Protein AF-A0A4Q1SHA8-F1 (afdb_monomer)

Nearest PDB structures (foldseek):
  6lk7-assembly2_D  TM=7.347E-01  e=1.024E+00  Pseudomonas sp. Os17
  8t1t-assembly1_D  TM=5.951E-01  e=2.054E+00  Shewanella oneidensis MR-1
  7ltc-assembly1_B  TM=4.962E-01  e=4.674E+00  Shewanella oneidensis MR-1

Structure (mmCIF, N/CA/C/O backbone):
data_AF-A0A4Q1SHA8-F1
#
_entry.id   AF-A0A4Q1SHA8-F1
#
loop_
_atom_site.group_PDB
_atom_site.id
_atom_site.type_symbol
_atom_site.label_atom_id
_atom_site.label_alt_id
_atom_site.label_comp_id
_atom_site.label_asym_id
_atom_site.label_entity_id
_atom_site.label_seq_id
_atom_site.pdbx_PDB_ins_code
_atom_site.Cartn_x
_atom_site.Cartn_y
_atom_site.Cartn_z
_atom_site.occupancy
_atom_site.B_iso_or_equiv
_atom_site.auth_seq_id
_atom_site.auth_comp_id
_atom_site.auth_asym_id
_atom_site.auth_atom_id
_atom_site.pdbx_PDB_model_num
ATOM 1 N N . MET A 1 1 ? -14.217 -13.564 -1.308 1.00 62.38 1 MET A N 1
ATOM 2 C CA . MET A 1 1 ? -12.926 -12.878 -1.502 1.00 62.38 1 MET A CA 1
ATOM 3 C C . MET A 1 1 ? -12.564 -12.139 -0.233 1.00 62.38 1 MET A C 1
ATOM 5 O O . MET A 1 1 ? -13.359 -11.324 0.229 1.00 62.38 1 MET A O 1
ATOM 9 N N . SER A 1 2 ? -11.401 -12.450 0.326 1.00 83.44 2 SER A N 1
ATOM 10 C CA . SER A 1 2 ? -10.790 -11.742 1.452 1.00 83.44 2 SER A CA 1
ATOM 11 C C . SER A 1 2 ? -10.300 -10.346 1.036 1.00 83.44 2 SER A C 1
ATOM 13 O O . SER A 1 2 ? -10.105 -10.071 -0.151 1.00 83.44 2 SER A O 1
ATOM 15 N N . GLN A 1 3 ? -10.090 -9.449 2.005 1.00 79.62 3 GLN A N 1
ATOM 16 C CA . GLN A 1 3 ? -9.490 -8.129 1.753 1.00 79.62 3 GLN A CA 1
ATOM 17 C C . GLN A 1 3 ? -8.089 -8.252 1.131 1.00 79.62 3 GLN A C 1
ATOM 19 O O . GLN A 1 3 ? -7.758 -7.495 0.221 1.00 79.62 3 GLN A O 1
ATOM 24 N N . PHE A 1 4 ? -7.312 -9.260 1.543 1.00 79.94 4 PHE A N 1
ATOM 25 C CA . PHE A 1 4 ? -5.997 -9.543 0.972 1.00 79.94 4 PHE A CA 1
ATOM 26 C C . PHE A 1 4 ? -6.074 -9.928 -0.511 1.00 79.94 4 PHE A C 1
ATOM 28 O O . PHE A 1 4 ? -5.325 -9.389 -1.317 1.00 79.94 4 PHE A O 1
ATOM 35 N N . GLU A 1 5 ? -7.012 -10.794 -0.908 1.00 82.31 5 GLU A N 1
ATOM 36 C CA . GLU A 1 5 ? -7.193 -11.158 -2.323 1.00 82.31 5 GLU A CA 1
ATOM 37 C C . GLU A 1 5 ? -7.595 -9.955 -3.182 1.00 82.31 5 GLU A C 1
ATOM 39 O O . GLU A 1 5 ? -7.131 -9.829 -4.314 1.00 82.31 5 GLU A O 1
ATO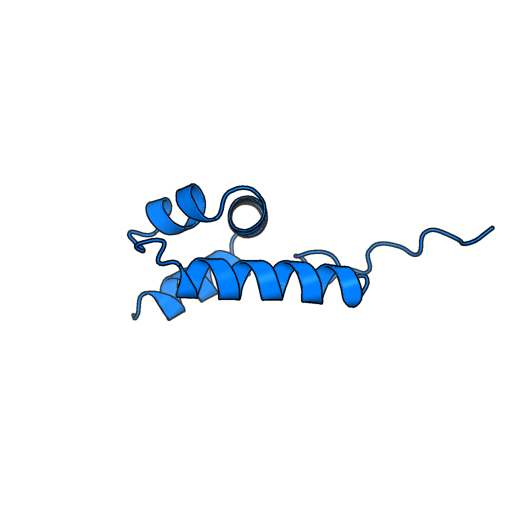M 44 N N . LYS A 1 6 ? -8.436 -9.054 -2.654 1.00 85.06 6 LYS A N 1
ATOM 45 C CA . LYS A 1 6 ? -8.806 -7.812 -3.352 1.00 85.06 6 LYS A CA 1
ATOM 46 C C . LYS A 1 6 ? -7.599 -6.897 -3.534 1.00 85.06 6 LYS A C 1
ATOM 48 O O . LYS A 1 6 ? -7.383 -6.410 -4.641 1.00 85.06 6 LYS A O 1
ATOM 53 N N . LEU A 1 7 ? -6.815 -6.699 -2.473 1.00 85.50 7 LEU A N 1
ATOM 54 C CA . LEU A 1 7 ? -5.583 -5.916 -2.514 1.00 85.50 7 LEU A CA 1
ATOM 55 C C . LEU A 1 7 ? -4.598 -6.507 -3.524 1.00 85.50 7 LEU A C 1
ATOM 57 O O . LEU A 1 7 ? -4.152 -5.806 -4.425 1.00 85.50 7 LEU A O 1
ATOM 61 N N . TYR A 1 8 ? -4.323 -7.806 -3.423 1.00 84.44 8 TYR A N 1
ATOM 62 C CA . TYR A 1 8 ? -3.406 -8.514 -4.309 1.00 84.44 8 TYR A CA 1
ATOM 63 C C . TYR A 1 8 ? -3.841 -8.418 -5.775 1.00 84.44 8 TYR A C 1
ATOM 65 O O . TYR A 1 8 ? -3.055 -8.027 -6.636 1.00 84.44 8 TYR A O 1
ATOM 73 N N . HIS A 1 9 ? -5.117 -8.683 -6.062 1.00 87.75 9 HIS A N 1
ATOM 74 C CA . HIS A 1 9 ? -5.656 -8.558 -7.413 1.00 87.75 9 HIS A CA 1
ATOM 75 C C . HIS A 1 9 ? -5.527 -7.125 -7.947 1.00 87.75 9 HIS A C 1
ATOM 77 O O . HIS A 1 9 ? -5.135 -6.927 -9.099 1.00 87.75 9 HIS A O 1
ATOM 83 N N . LYS A 1 10 ? -5.832 -6.113 -7.123 1.00 86.75 10 LYS A N 1
ATOM 84 C CA . LYS A 1 10 ? -5.714 -4.698 -7.500 1.00 86.75 10 LYS A CA 1
ATOM 85 C C . LYS A 1 10 ? -4.259 -4.331 -7.802 1.00 86.75 10 LYS A C 1
ATOM 87 O O . LYS A 1 10 ? -3.995 -3.784 -8.863 1.00 86.75 10 LYS A O 1
ATOM 92 N N . VAL A 1 11 ? -3.313 -4.722 -6.947 1.00 86.50 11 VAL A N 1
ATOM 93 C CA . VAL A 1 11 ? -1.872 -4.488 -7.153 1.00 86.50 11 VAL A CA 1
ATOM 94 C C . VAL A 1 11 ? -1.362 -5.130 -8.443 1.00 86.50 11 VAL A C 1
ATOM 96 O O . VAL A 1 11 ? -0.534 -4.532 -9.125 1.00 86.50 11 VAL A O 1
ATOM 99 N N . LEU A 1 12 ? -1.836 -6.327 -8.798 1.00 83.88 12 LEU A N 1
ATOM 100 C CA . LEU A 1 12 ? -1.406 -7.010 -10.022 1.00 83.88 12 LEU A CA 1
ATOM 101 C C . LEU A 1 12 ? -1.986 -6.397 -11.300 1.00 83.88 12 LEU A C 1
ATOM 103 O O . LEU A 1 12 ? -1.311 -6.383 -12.327 1.00 83.88 12 LEU A O 1
ATOM 107 N N . THR A 1 13 ? -3.228 -5.918 -11.248 1.00 86.69 13 THR A N 1
ATOM 108 C CA . THR A 1 13 ? -3.972 -5.476 -12.440 1.00 86.69 13 THR A CA 1
ATOM 109 C C . THR A 1 13 ? -3.943 -3.967 -12.666 1.00 86.69 13 THR A C 1
ATOM 111 O O . THR A 1 13 ? -4.279 -3.516 -13.758 1.00 86.69 13 THR A O 1
ATOM 114 N N . ASP A 1 14 ? -3.525 -3.185 -11.670 1.00 86.12 14 ASP A N 1
ATOM 115 C CA . ASP A 1 14 ? -3.600 -1.727 -11.684 1.00 86.12 14 ASP A CA 1
ATOM 116 C C . ASP A 1 14 ? -2.244 -1.111 -11.298 1.00 86.12 14 ASP A C 1
ATOM 118 O O . ASP A 1 14 ? -1.884 -0.976 -10.126 1.00 86.12 14 ASP A O 1
ATOM 122 N N . ALA A 1 15 ? -1.460 -0.749 -12.319 1.00 83.94 15 ALA A N 1
ATOM 123 C CA . ALA A 1 15 ? -0.142 -0.142 -12.137 1.00 83.94 15 ALA A CA 1
ATOM 124 C C . ALA A 1 15 ? -0.214 1.224 -11.433 1.00 83.94 15 ALA A C 1
ATOM 126 O O . ALA A 1 15 ? 0.691 1.566 -10.670 1.00 83.94 15 ALA A O 1
ATOM 127 N N . HIS A 1 16 ? -1.295 1.983 -11.648 1.00 86.19 16 HIS A N 1
ATOM 128 C CA . HIS A 1 16 ? -1.515 3.256 -10.966 1.00 86.19 16 HIS A CA 1
ATOM 129 C C . HIS A 1 16 ? -1.768 3.026 -9.477 1.00 86.19 16 HIS A C 1
ATOM 131 O O . HIS A 1 16 ? -1.121 3.651 -8.642 1.00 86.19 16 HIS A O 1
ATOM 137 N N . PHE A 1 17 ? -2.648 2.081 -9.141 1.00 89.44 17 PHE A N 1
ATOM 138 C CA . PHE A 1 17 ? -2.906 1.703 -7.755 1.00 89.44 17 PHE A CA 1
ATOM 139 C C . PHE A 1 17 ? -1.638 1.239 -7.045 1.00 89.44 17 PHE A C 1
ATOM 141 O O . PHE A 1 17 ? -1.401 1.610 -5.905 1.00 89.44 17 PHE A O 1
ATOM 148 N N . ARG A 1 18 ? -0.799 0.442 -7.709 1.00 86.12 18 ARG A N 1
ATOM 149 C CA . ARG A 1 18 ? 0.464 -0.023 -7.134 1.00 86.12 18 ARG A CA 1
ATOM 150 C C . ARG A 1 18 ? 1.416 1.128 -6.806 1.00 86.12 18 ARG A C 1
ATOM 152 O O . ARG A 1 18 ? 2.063 1.085 -5.766 1.00 86.12 18 ARG A O 1
ATOM 159 N N . LYS A 1 19 ? 1.483 2.149 -7.662 1.00 84.25 19 LYS A N 1
ATOM 160 C CA . LYS A 1 19 ? 2.251 3.366 -7.385 1.00 84.25 19 LYS A CA 1
ATOM 161 C C . LYS A 1 19 ? 1.647 4.150 -6.214 1.00 84.25 19 LYS A C 1
ATOM 163 O O . LYS A 1 19 ? 2.369 4.513 -5.294 1.00 84.25 19 LYS A O 1
ATOM 168 N N . GLU A 1 20 ? 0.328 4.327 -6.207 1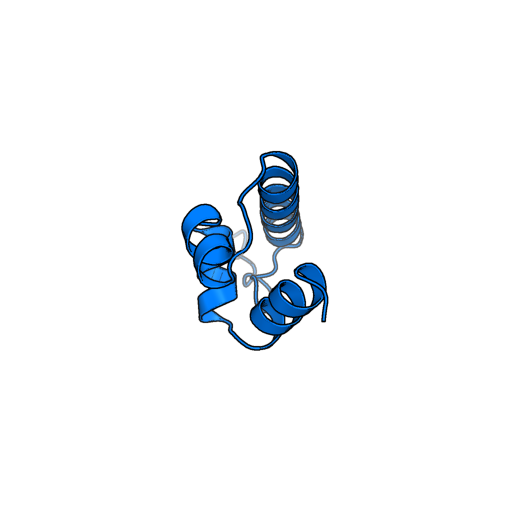.00 89.19 20 GLU A N 1
ATOM 169 C CA . GLU A 1 20 ? -0.396 4.997 -5.119 1.00 89.19 20 GLU A CA 1
ATOM 170 C C . GLU A 1 20 ? -0.245 4.256 -3.782 1.00 89.19 20 GLU A C 1
ATOM 172 O O . GLU A 1 20 ? -0.101 4.893 -2.749 1.00 89.19 20 GLU A O 1
ATOM 177 N N . LEU A 1 21 ? -0.205 2.921 -3.787 1.00 88.06 21 LEU A N 1
ATOM 178 C CA . LEU A 1 21 ? -0.001 2.099 -2.592 1.00 88.06 21 LEU A CA 1
ATOM 179 C C . LEU A 1 21 ? 1.361 2.346 -1.936 1.00 88.06 21 LEU A C 1
ATOM 181 O O . LEU A 1 21 ? 1.477 2.200 -0.725 1.00 88.06 21 LEU A O 1
ATOM 185 N N . VAL A 1 22 ? 2.373 2.708 -2.721 1.00 83.94 22 VAL A N 1
ATOM 186 C CA . VAL A 1 22 ? 3.713 3.028 -2.219 1.00 83.94 22 VAL A CA 1
ATOM 187 C C . VAL A 1 22 ? 3.810 4.501 -1.816 1.00 83.94 22 VAL A C 1
ATOM 189 O O . VAL A 1 22 ? 4.303 4.802 -0.735 1.00 83.94 22 VAL A O 1
ATOM 192 N N . GLU A 1 23 ? 3.285 5.418 -2.633 1.00 86.00 23 GLU A N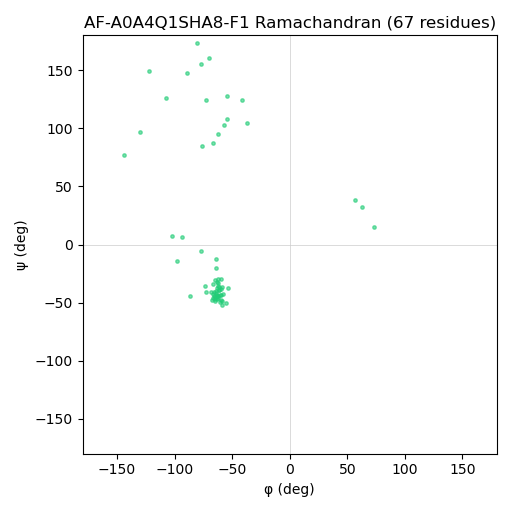 1
ATOM 193 C CA . GLU A 1 23 ? 3.349 6.865 -2.367 1.00 86.00 23 GLU A CA 1
ATOM 194 C C . GLU A 1 23 ? 2.414 7.318 -1.225 1.00 86.00 23 GLU A C 1
ATOM 196 O O . GLU A 1 23 ? 2.794 8.153 -0.405 1.00 86.00 23 GLU A O 1
ATOM 201 N N . ASP A 1 24 ? 1.191 6.782 -1.163 1.00 89.88 24 ASP A N 1
ATOM 202 C CA . ASP A 1 24 ? 0.167 7.085 -0.155 1.00 89.88 24 ASP A CA 1
ATOM 203 C C . ASP A 1 24 ? -0.654 5.820 0.192 1.00 89.88 24 ASP A C 1
ATOM 205 O O . ASP A 1 24 ? -1.811 5.653 -0.232 1.00 89.88 24 ASP A O 1
ATOM 209 N N . PRO A 1 25 ? -0.083 4.903 1.001 1.00 89.69 25 PRO A N 1
ATOM 210 C CA . PRO A 1 25 ? -0.741 3.651 1.363 1.00 89.69 25 PRO A CA 1
ATOM 211 C C . PRO A 1 25 ? -2.073 3.860 2.092 1.00 89.69 25 PRO A C 1
ATOM 213 O O . PRO A 1 25 ? -2.981 3.043 1.951 1.00 89.69 25 PRO A O 1
ATOM 216 N N . HIS A 1 26 ? -2.238 4.956 2.842 1.00 91.44 26 HIS A N 1
ATOM 217 C CA . HIS A 1 26 ? -3.488 5.233 3.554 1.00 91.44 26 HIS A CA 1
ATOM 218 C C . HIS A 1 26 ? -4.632 5.467 2.575 1.00 91.44 26 HIS A C 1
ATOM 220 O O . HIS A 1 26 ? -5.710 4.881 2.712 1.00 91.44 26 HIS A O 1
ATOM 226 N N . ARG A 1 27 ? -4.401 6.315 1.572 1.00 90.56 27 ARG A N 1
ATOM 227 C CA . ARG A 1 27 ? -5.391 6.610 0.542 1.00 90.56 27 ARG A CA 1
ATOM 228 C C . ARG A 1 27 ? -5.683 5.385 -0.323 1.00 90.56 27 ARG A C 1
ATOM 230 O O . ARG A 1 27 ? -6.858 5.082 -0.551 1.00 90.56 27 ARG A O 1
ATOM 237 N N . ALA A 1 28 ? -4.647 4.652 -0.734 1.00 91.31 28 ALA A N 1
ATOM 238 C CA . ALA A 1 28 ? -4.792 3.445 -1.541 1.00 91.31 28 ALA A CA 1
ATOM 239 C C . ALA A 1 28 ? -5.621 2.367 -0.821 1.00 91.31 28 ALA A C 1
ATOM 241 O O . ALA A 1 28 ? -6.601 1.867 -1.375 1.00 91.31 28 ALA A O 1
ATOM 242 N N . LEU A 1 29 ? -5.301 2.051 0.437 1.00 91.69 29 LEU A N 1
ATOM 243 C CA . LEU A 1 29 ? -6.031 1.047 1.222 1.00 91.69 29 LEU A CA 1
ATOM 244 C C . LEU A 1 29 ? -7.482 1.464 1.482 1.00 91.69 29 LEU A C 1
ATOM 246 O O . LEU A 1 29 ? -8.399 0.656 1.318 1.00 91.69 29 LEU A O 1
ATOM 250 N N . LYS A 1 30 ? -7.715 2.749 1.769 1.00 90.19 30 LYS A N 1
ATOM 251 C CA . LYS A 1 30 ? -9.063 3.288 1.969 1.00 90.19 30 LYS A CA 1
ATOM 252 C C . LYS A 1 30 ? -9.940 3.163 0.719 1.00 90.19 30 LYS A C 1
ATOM 254 O O . LYS A 1 30 ? -11.137 2.928 0.848 1.00 90.19 30 LYS A O 1
ATOM 259 N N . SER A 1 31 ? -9.362 3.254 -0.485 1.00 89.38 31 SER A N 1
ATOM 260 C CA . SER A 1 31 ? -10.098 3.040 -1.745 1.00 89.38 31 SER A CA 1
ATOM 261 C C . SER A 1 31 ? -10.645 1.612 -1.907 1.00 89.38 31 SER A C 1
ATOM 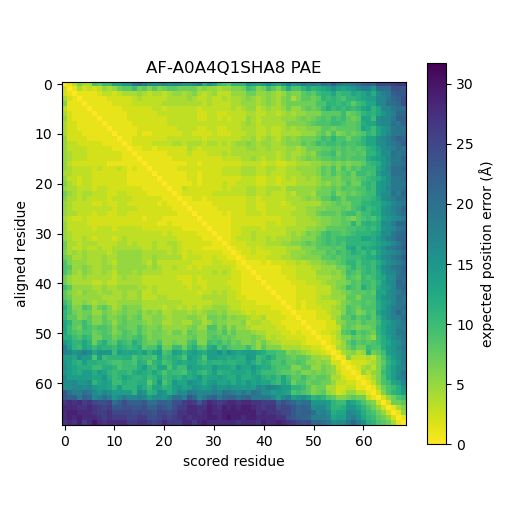263 O O . SER A 1 31 ? -11.578 1.392 -2.679 1.00 89.38 31 SER A O 1
ATOM 265 N N . LEU A 1 32 ? -10.083 0.650 -1.167 1.00 88.00 32 LEU A N 1
ATOM 266 C CA . LEU A 1 32 ? -10.490 -0.754 -1.152 1.00 88.00 32 LEU A CA 1
ATOM 267 C C . LEU A 1 32 ? -11.327 -1.134 0.076 1.00 88.00 32 LEU A C 1
ATOM 269 O O . LEU A 1 32 ? -11.614 -2.321 0.253 1.00 88.00 32 LEU A O 1
ATOM 273 N N . ASP A 1 33 ? -11.720 -0.158 0.901 1.00 88.94 33 ASP A N 1
ATOM 274 C CA . ASP A 1 33 ? -12.387 -0.403 2.188 1.00 88.94 33 ASP A CA 1
ATOM 275 C C . ASP A 1 33 ? -11.523 -1.302 3.105 1.00 88.94 33 ASP A C 1
ATOM 277 O O . ASP A 1 33 ? -11.984 -2.240 3.762 1.00 88.94 33 ASP A O 1
ATOM 281 N N . ILE A 1 34 ? -10.206 -1.069 3.066 1.00 88.00 34 ILE A N 1
ATOM 282 C CA . ILE A 1 34 ? -9.223 -1.711 3.938 1.00 88.00 34 ILE A CA 1
ATOM 283 C C . ILE A 1 34 ? -8.750 -0.663 4.936 1.00 88.00 34 ILE A C 1
ATOM 285 O O . ILE A 1 34 ? -8.307 0.422 4.555 1.00 88.00 34 ILE A O 1
ATOM 289 N N . GLU A 1 35 ? -8.841 -0.993 6.219 1.00 89.62 35 GLU A N 1
ATOM 290 C CA . GLU A 1 35 ? -8.349 -0.124 7.277 1.00 89.62 35 GLU A CA 1
ATOM 291 C C . GLU A 1 35 ? -6.810 -0.140 7.288 1.00 89.62 35 GLU A C 1
ATOM 293 O O . GLU A 1 35 ? -6.209 -1.216 7.359 1.00 89.62 35 GLU A O 1
ATOM 298 N N . PRO A 1 36 ? -6.147 1.025 7.190 1.00 86.69 36 PRO A N 1
ATOM 299 C CA . PRO A 1 36 ? -4.695 1.106 7.240 1.00 86.69 36 PRO A CA 1
ATOM 300 C C . PRO A 1 36 ? -4.217 0.940 8.688 1.00 86.69 36 PRO A C 1
ATOM 302 O O . PRO A 1 36 ? -4.016 1.919 9.405 1.00 86.69 36 PRO A O 1
ATOM 305 N N . THR A 1 37 ? -4.059 -0.307 9.135 1.00 90.69 37 THR A N 1
ATOM 306 C CA . THR A 1 37 ? -3.471 -0.594 10.450 1.00 90.69 37 THR A CA 1
ATOM 307 C C . THR A 1 37 ? -1.946 -0.427 10.410 1.00 90.69 37 THR A C 1
ATOM 309 O O . THR A 1 37 ? -1.339 -0.580 9.343 1.00 90.69 37 THR A O 1
ATOM 312 N N . PRO A 1 38 ? -1.291 -0.149 11.553 1.00 88.19 38 PRO A N 1
ATOM 313 C CA . PRO A 1 38 ? 0.165 -0.036 11.621 1.00 88.19 38 PRO A CA 1
ATOM 314 C C . PRO A 1 38 ? 0.897 -1.260 11.058 1.00 88.19 38 PRO A C 1
ATOM 316 O O . PRO A 1 38 ? 1.907 -1.107 10.376 1.00 88.19 38 PRO A O 1
ATOM 319 N N . GLU A 1 39 ? 0.370 -2.465 11.285 1.00 86.94 39 GLU A N 1
ATOM 320 C CA . GLU A 1 39 ? 0.965 -3.711 10.796 1.00 86.94 39 GLU A CA 1
ATOM 321 C C . GLU A 1 39 ? 0.930 -3.807 9.264 1.00 86.94 39 GLU A C 1
ATOM 323 O O . GLU A 1 39 ? 1.906 -4.231 8.646 1.00 86.94 39 GLU A O 1
ATOM 328 N N . ILE A 1 40 ? -0.177 -3.392 8.637 1.00 85.75 40 ILE A N 1
ATOM 329 C CA . ILE A 1 40 ? -0.320 -3.398 7.173 1.00 85.75 40 ILE A CA 1
ATOM 330 C C . ILE A 1 40 ? 0.603 -2.351 6.544 1.00 85.75 40 ILE A C 1
ATOM 332 O O . ILE A 1 40 ? 1.241 -2.613 5.523 1.00 85.75 40 ILE A O 1
ATOM 336 N N . LEU A 1 41 ? 0.693 -1.172 7.158 1.00 88.00 41 LEU A N 1
ATOM 337 C CA . LEU A 1 41 ? 1.561 -0.096 6.690 1.00 88.00 41 LEU A CA 1
ATOM 338 C C . LEU A 1 41 ? 3.042 -0.484 6.771 1.00 88.00 41 LEU A C 1
ATOM 340 O O . LEU A 1 41 ? 3.786 -0.220 5.825 1.00 88.00 41 LEU A O 1
ATOM 344 N N . ASP A 1 42 ? 3.465 -1.149 7.851 1.00 87.00 42 ASP A N 1
ATOM 345 C CA . ASP A 1 42 ? 4.840 -1.648 7.975 1.00 87.00 42 ASP A CA 1
ATOM 346 C C . ASP A 1 42 ? 5.149 -2.686 6.890 1.00 87.00 42 ASP A C 1
ATOM 348 O O . ASP A 1 42 ? 6.165 -2.584 6.201 1.00 87.00 42 ASP A O 1
ATOM 352 N N . ALA A 1 43 ? 4.222 -3.620 6.644 1.00 84.44 43 ALA A N 1
ATOM 353 C CA . ALA A 1 43 ? 4.371 -4.624 5.596 1.00 84.44 43 ALA A CA 1
ATOM 354 C C . ALA A 1 43 ? 4.527 -4.004 4.194 1.00 84.44 43 ALA A C 1
ATOM 356 O O . ALA A 1 43 ? 5.396 -4.430 3.432 1.00 84.44 43 ALA A O 1
ATOM 357 N N . ILE A 1 44 ? 3.737 -2.978 3.853 1.00 85.00 44 ILE A N 1
ATOM 358 C CA . ILE A 1 44 ? 3.858 -2.264 2.568 1.00 85.00 44 ILE A CA 1
ATOM 359 C C . ILE A 1 44 ? 5.219 -1.571 2.456 1.00 85.00 44 ILE A C 1
ATOM 361 O O . ILE A 1 44 ? 5.888 -1.681 1.428 1.00 85.00 44 ILE A O 1
ATOM 365 N N . LYS A 1 45 ? 5.672 -0.920 3.530 1.00 83.38 45 LYS A N 1
ATOM 366 C CA . LYS A 1 45 ? 6.974 -0.245 3.568 1.00 83.38 45 LYS A CA 1
ATOM 367 C C . LYS A 1 45 ? 8.142 -1.218 3.381 1.00 83.38 45 LYS A C 1
ATOM 369 O O . LYS A 1 45 ? 9.129 -0.892 2.726 1.00 83.38 45 LYS A O 1
ATOM 374 N N . GLN A 1 46 ? 8.040 -2.435 3.914 1.00 80.75 46 GLN A N 1
ATOM 375 C CA . GLN A 1 46 ? 9.064 -3.461 3.692 1.00 80.75 46 GLN A CA 1
ATOM 376 C C . GLN A 1 46 ? 9.123 -3.922 2.231 1.00 80.75 46 GLN A C 1
ATOM 378 O O . GLN A 1 46 ? 10.212 -4.201 1.727 1.00 80.75 46 GLN A O 1
ATOM 383 N N . ILE A 1 47 ? 7.980 -3.969 1.538 1.00 77.12 47 ILE A N 1
ATOM 384 C CA . ILE A 1 47 ? 7.918 -4.298 0.107 1.00 77.12 47 ILE A CA 1
ATOM 385 C C . ILE A 1 47 ? 8.618 -3.216 -0.721 1.00 77.12 47 ILE A C 1
ATOM 387 O O . ILE A 1 47 ? 9.425 -3.557 -1.581 1.00 77.12 47 ILE A O 1
ATOM 391 N N . GLU A 1 48 ? 8.374 -1.936 -0.437 1.00 74.00 48 GLU A N 1
ATOM 392 C CA . GLU A 1 48 ? 9.055 -0.811 -1.097 1.00 74.00 48 GLU A CA 1
ATOM 393 C C . GLU A 1 48 ? 10.584 -0.923 -0.970 1.00 74.00 48 GLU A C 1
ATOM 395 O O . GLU A 1 48 ? 11.299 -0.919 -1.974 1.00 74.00 48 GLU A O 1
ATOM 400 N N . ILE A 1 49 ? 11.083 -1.138 0.252 1.00 74.50 49 ILE A N 1
ATOM 401 C CA . ILE A 1 49 ? 12.520 -1.298 0.522 1.00 74.50 49 ILE A CA 1
ATOM 402 C C . ILE A 1 49 ? 13.096 -2.514 -0.218 1.00 74.50 49 ILE A C 1
ATOM 404 O O . ILE A 1 49 ? 14.229 -2.473 -0.702 1.00 74.50 49 ILE A O 1
ATOM 408 N N . ALA A 1 50 ? 12.352 -3.620 -0.283 1.00 73.19 50 ALA A N 1
ATOM 409 C CA . ALA A 1 50 ? 12.794 -4.823 -0.979 1.00 73.19 50 ALA A CA 1
ATOM 410 C C . ALA A 1 50 ? 12.894 -4.600 -2.496 1.00 73.19 50 ALA A C 1
ATOM 412 O O . ALA A 1 50 ? 13.879 -5.015 -3.103 1.00 73.19 50 ALA A O 1
ATOM 413 N N . VAL A 1 51 ? 11.913 -3.919 -3.091 1.00 69.56 51 VAL A N 1
ATOM 414 C CA . VAL A 1 51 ? 11.884 -3.571 -4.520 1.00 69.56 51 VAL A CA 1
ATOM 415 C C . VAL A 1 51 ? 13.058 -2.652 -4.877 1.00 69.56 51 VAL A C 1
ATOM 417 O O . VAL A 1 51 ? 13.799 -2.951 -5.815 1.00 69.56 51 VAL A O 1
ATOM 420 N N . GLU A 1 52 ? 13.317 -1.620 -4.068 1.00 68.81 52 GLU A N 1
ATOM 421 C CA . GLU A 1 52 ? 14.464 -0.719 -4.245 1.00 68.81 52 GLU A CA 1
ATOM 422 C C . GLU A 1 52 ? 15.804 -1.474 -4.182 1.00 68.81 52 GLU A C 1
ATOM 424 O O . GLU A 1 52 ? 16.646 -1.339 -5.071 1.00 68.81 52 GLU A O 1
ATOM 429 N N . LYS A 1 53 ? 15.989 -2.337 -3.173 1.00 70.19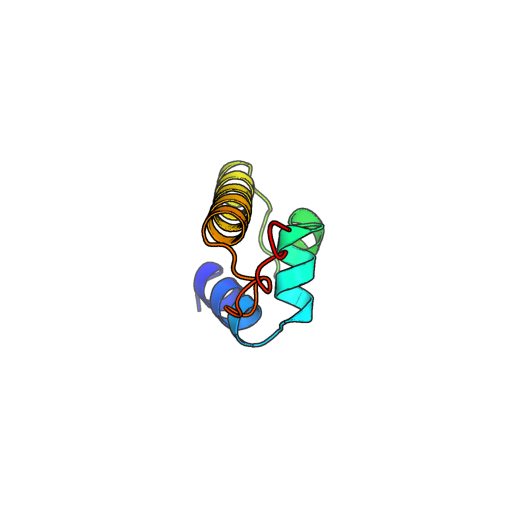 53 LYS A N 1
ATOM 430 C CA . LYS A 1 53 ? 17.220 -3.134 -3.003 1.00 70.19 53 LYS A CA 1
ATOM 431 C C . LYS A 1 53 ? 17.459 -4.141 -4.123 1.00 70.19 53 LYS A C 1
ATOM 433 O O . LYS A 1 53 ? 18.609 -4.469 -4.405 1.00 70.19 53 LYS A O 1
ATOM 438 N N . LEU A 1 54 ? 16.393 -4.655 -4.731 1.00 70.25 54 LEU A N 1
ATOM 439 C CA . LEU A 1 54 ? 16.475 -5.570 -5.867 1.00 70.25 54 LEU A CA 1
ATOM 440 C C . LEU A 1 54 ? 16.799 -4.843 -7.181 1.00 70.25 54 LEU A C 1
ATOM 442 O O . LEU A 1 54 ? 17.026 -5.509 -8.190 1.00 70.25 54 LEU A O 1
ATOM 446 N N . GLY A 1 55 ? 16.850 -3.504 -7.181 1.00 66.06 55 GLY A N 1
ATOM 447 C CA . GLY A 1 55 ? 17.114 -2.716 -8.381 1.00 66.06 55 GLY A CA 1
ATOM 448 C C . GLY A 1 55 ? 16.032 -2.916 -9.438 1.00 66.06 55 GLY A C 1
ATOM 449 O O . GLY A 1 55 ? 16.332 -2.904 -10.630 1.00 66.06 55 GLY A O 1
ATOM 450 N N . ILE A 1 56 ? 14.791 -3.154 -9.015 1.00 68.94 56 ILE A N 1
ATOM 451 C CA . ILE A 1 56 ? 13.632 -3.335 -9.888 1.00 68.94 56 ILE A CA 1
ATOM 452 C C . ILE A 1 56 ? 12.560 -2.309 -9.536 1.00 68.94 56 ILE A C 1
ATOM 454 O O . ILE A 1 56 ? 12.477 -1.853 -8.402 1.00 68.94 56 ILE A O 1
ATOM 458 N N . ASP A 1 57 ? 11.769 -1.898 -10.517 1.00 69.56 57 ASP A N 1
ATOM 459 C CA . ASP A 1 57 ? 10.614 -1.046 -10.297 1.00 69.56 57 ASP A CA 1
ATOM 460 C C . ASP A 1 57 ? 9.424 -1.883 -9.806 1.00 69.56 57 ASP A C 1
ATOM 462 O O . ASP A 1 57 ? 9.444 -3.118 -9.770 1.00 69.56 57 ASP A O 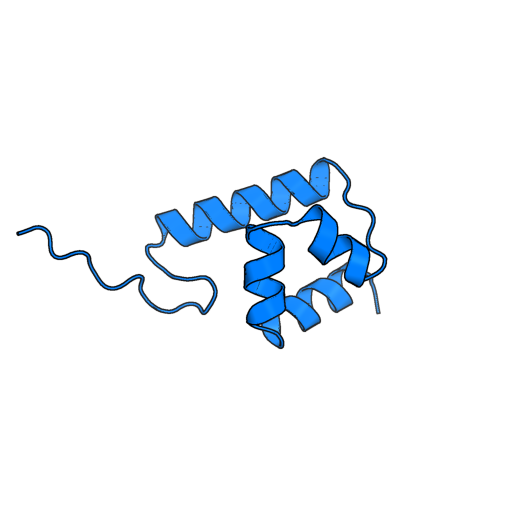1
ATOM 466 N N . LEU A 1 58 ? 8.341 -1.202 -9.441 1.00 66.62 58 LEU A N 1
ATOM 467 C CA . LEU A 1 58 ? 7.107 -1.852 -9.002 1.00 66.62 58 LEU A CA 1
ATOM 468 C C . LEU A 1 58 ? 6.445 -2.698 -10.107 1.00 66.62 58 LEU A C 1
ATOM 470 O O . LEU A 1 58 ? 5.535 -3.473 -9.829 1.00 66.62 58 LEU A O 1
ATOM 474 N N . GLU A 1 59 ? 6.873 -2.566 -11.360 1.00 67.00 59 GLU A N 1
ATOM 475 C CA . GLU A 1 59 ? 6.425 -3.381 -12.489 1.00 67.00 59 GLU A CA 1
ATOM 476 C C . GLU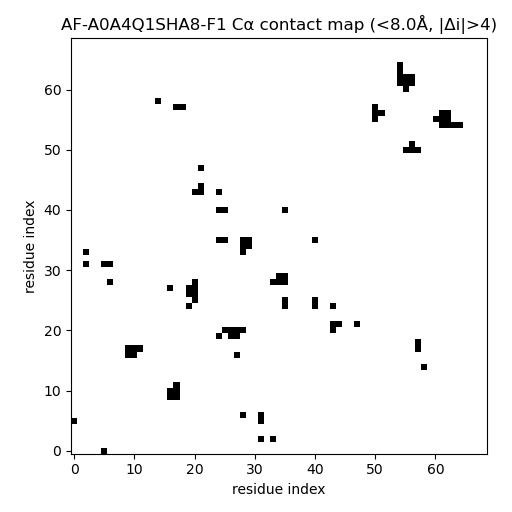 A 1 59 ? 7.346 -4.591 -12.743 1.00 67.00 59 GLU A C 1
ATOM 478 O O . GLU A 1 59 ? 7.148 -5.318 -13.718 1.00 67.00 59 GLU A O 1
ATOM 483 N N . GLY A 1 60 ? 8.331 -4.830 -11.867 1.00 64.31 60 GLY A N 1
ATOM 484 C CA . GLY A 1 60 ? 9.296 -5.924 -11.972 1.00 64.31 60 GLY A CA 1
ATOM 485 C C . GLY A 1 60 ? 10.338 -5.717 -13.070 1.00 64.31 60 GLY A C 1
ATOM 486 O O . GLY A 1 60 ? 11.013 -6.669 -13.465 1.00 64.31 60 GLY A O 1
ATOM 487 N N . ARG A 1 61 ? 10.467 -4.499 -13.597 1.00 72.69 61 ARG A N 1
ATOM 488 C CA . ARG A 1 61 ? 11.478 -4.156 -14.598 1.00 72.69 61 ARG A CA 1
ATOM 489 C C . ARG A 1 61 ? 12.739 -3.713 -13.878 1.00 72.69 61 ARG A C 1
ATOM 491 O O . ARG A 1 61 ? 12.632 -3.089 -12.831 1.00 72.69 61 ARG A O 1
ATOM 498 N N . PRO A 1 62 ? 13.931 -3.965 -14.425 1.00 70.00 62 PRO A N 1
ATOM 499 C CA . PRO A 1 62 ? 15.144 -3.388 -13.871 1.00 70.00 62 PRO A CA 1
ATOM 500 C C . PRO A 1 62 ? 14.990 -1.866 -13.786 1.00 70.00 62 PRO A C 1
ATOM 502 O O . PRO A 1 62 ? 14.681 -1.223 -14.794 1.00 70.00 62 PRO A O 1
ATOM 505 N N . LEU A 1 63 ? 15.234 -1.289 -12.608 1.00 66.12 63 LEU A N 1
ATOM 506 C CA . LEU A 1 63 ? 15.611 0.113 -12.489 1.00 66.12 63 LEU A CA 1
ATOM 507 C C . LEU A 1 63 ? 16.929 0.195 -13.242 1.00 66.12 63 LEU A C 1
ATOM 509 O O . LEU A 1 63 ? 17.961 -0.241 -12.732 1.00 66.12 63 LEU A O 1
ATOM 513 N N . GLY A 1 64 ? 16.837 0.581 -14.520 1.00 58.25 64 GLY A N 1
ATOM 514 C CA . GLY A 1 64 ? 17.934 0.515 -15.473 1.00 58.25 64 GLY A CA 1
ATOM 515 C C . GLY A 1 64 ? 19.214 0.959 -14.794 1.00 58.25 64 GLY A C 1
ATOM 516 O O . GLY A 1 64 ? 19.230 2.025 -14.184 1.00 58.25 64 GLY A O 1
ATOM 517 N N . SER A 1 65 ? 20.230 0.094 -14.844 1.00 55.31 65 SER A N 1
ATOM 518 C CA . SER A 1 65 ? 21.550 0.321 -14.271 1.00 55.31 65 SER A CA 1
ATOM 519 C C . SER A 1 65 ? 21.932 1.782 -14.464 1.00 55.31 65 SER A C 1
ATOM 521 O O . SER A 1 65 ? 22.263 2.182 -15.58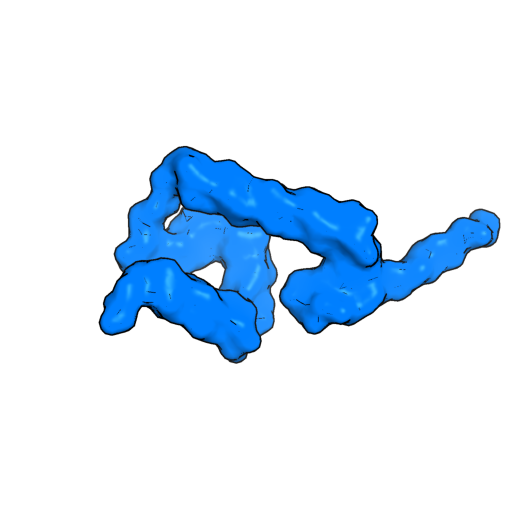4 1.00 55.31 65 SER A O 1
ATOM 523 N N . ALA A 1 66 ? 21.853 2.573 -13.390 1.00 48.88 66 ALA A N 1
ATOM 524 C CA . ALA A 1 66 ? 22.583 3.818 -13.322 1.00 48.88 66 ALA A CA 1
ATOM 525 C C . ALA A 1 66 ? 24.031 3.393 -13.528 1.00 48.88 66 ALA A C 1
ATOM 527 O O . ALA A 1 66 ? 24.633 2.720 -12.691 1.00 48.88 66 ALA A O 1
ATOM 528 N N . GLN A 1 67 ? 24.496 3.632 -14.747 1.00 45.88 67 GLN A N 1
ATOM 529 C CA . GLN A 1 67 ? 25.829 3.336 -15.207 1.00 45.88 67 GLN A CA 1
ATOM 530 C C . GLN A 1 67 ? 26.758 4.027 -14.207 1.00 45.88 67 GLN A C 1
ATOM 532 O O . GLN A 1 67 ? 26.791 5.252 -14.136 1.00 45.88 67 GLN A O 1
ATOM 537 N N . LEU A 1 68 ? 27.429 3.236 -13.368 1.00 45.59 68 LEU A N 1
ATOM 538 C CA . LEU A 1 68 ? 28.578 3.694 -12.601 1.00 45.59 68 LEU A CA 1
ATOM 539 C C . LEU A 1 68 ? 29.673 3.981 -13.636 1.00 45.59 68 LEU A C 1
ATOM 541 O O . LEU A 1 68 ? 30.421 3.077 -14.008 1.00 45.59 68 LEU A O 1
ATOM 545 N N . THR A 1 69 ? 29.680 5.199 -14.175 1.00 44.75 69 THR A N 1
ATOM 546 C CA . THR A 1 69 ? 30.821 5.784 -14.891 1.00 44.75 69 THR A CA 1
ATOM 547 C C . THR A 1 69 ? 31.590 6.683 -13.948 1.00 44.75 69 THR A C 1
ATOM 549 O O . THR A 1 69 ? 30.913 7.505 -13.287 1.00 44.75 69 THR A O 1
#

Organism: NCBI:txid1560006

Solvent-accessible surf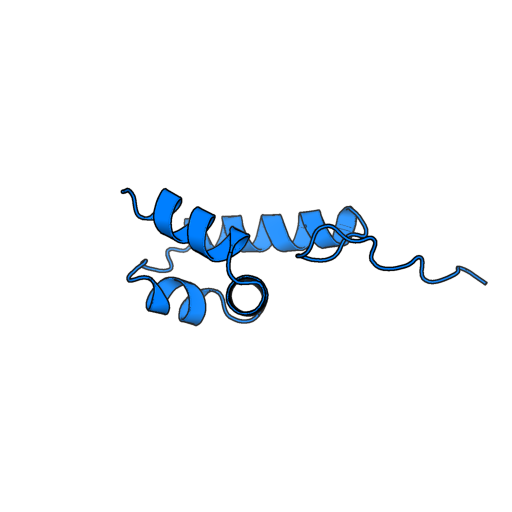ace area (backbone atoms only — not comparable to full-atom values): 4145 Å² total; per-residue (Å²): 134,54,73,64,56,53,51,53,52,44,47,75,75,28,70,65,54,41,50,37,40,70,79,39,41,60,63,44,32,48,76,69,78,38,82,75,42,74,70,59,51,51,53,52,52,52,51,54,54,49,35,57,74,68,41,27,43,100,85,72,43,68,50,69,77,77,75,89,121

Sequence (69 aa):
MSQFEKLYHKVLTDAHFRKELVEDPHRALKSLDIEPTPEILDAIKQIEIAVEKLGIDLEGRPLGSAQLT

Secondary structure (DSSP, 8-state):
--HHHHHHHHHHH-HHHHHHHHH-HHHHHHHTT----HHHHHHHHHHHHHHHHTTB-TTS-B-------

pLDDT: mean 78.99, std 12.16, range [44.75, 91.69]

Mean predicted aligned error: 7.67 Å

Radius of gyration: 13.41 Å; Cα contacts (8 Å, |Δi|>4): 50; chains: 1; bounding box: 44×20×27 Å

Foldseek 3Di:
DDLVVVVVVCLVPPVPLVVCCQVPVCVSCVVSVHHPDPVNNVVSPVVVVVCVVVCHDSNRHHVPPPPPD